Protein 8WXS (pdb70)

Organism: Drosophila melanogaster (NCBI:txid7227)

Secondary structure (DSSP, 8-state):
--SHHHHHHHHHHHHHHT---BHHHHHHHHHHHHSS--TTTTTT-SSHHHHHHT-TTTEEEESSSTT-EEEE----/--HHHHHHHHHHHHHHH-SSPEEHHHHHHHHHHHHSS---TTTTT-SSHHHHHHT-TTTEEEESSSTT-EEEE--

Nearest PDB structures (foldseek):
  8wxs-assembly1_A  TM=1.013E+00  e=3.186E-14  Drosophila melanogaster
  8wxs-assembly1_B  TM=9.847E-01  e=2.674E-11  Drosophila melanogaster
  3s93-assembly1_A  TM=8.851E-01  e=3.209E-05  Homo sapiens
  2lh9-assembly1_A  TM=8.848E-01  e=7.634E-05  Mus musculus
  3rco-assembly1_B  TM=8.813E-01  e=3.095E-04  Homo sapiens

GO terms:
  GO:0043186 P granule (C, IDA)
  GO:0140965 secondary piRNA processing (P, IGI)
  GO:0140965 secondary piRNA processing (P, IMP)
  GO:0141008 transposable element silencing by mRNA destabilization (P, IMP)

Solvent-accessible surface area: 8141 Å² total; per-residue (Å²): 180,22,17,22,58,55,19,11,45,77,13,0,51,49,33,11,78,96,30,182,32,22,0,43,69,0,33,142,38,13,134,100,48,29,49,26,73,2,12,49,84,87,56,70,64,178,43,1,19,36,1,0,107,53,4,96,91,8,2,70,13,87,37,150,34,70,124,2,145,2,75,40,42,94,122,155,78,41,41,82,33,21,0,42,109,0,0,63,37,22,13,92,84,27,146,47,116,8,11,2,39,64,0,34,120,41,3,126,85,34,14,21,27,73,2,22,55,80,97,42,68,63,178,56,10,29,33,0,0,107,50,5,96,92,11,2,68,17,77,39,148,36,109,125,2,100,1,48,40,59,148

Sequence (151 aa):
DGGELSLVKKVVHSLVVSSPLTVEQLMRDYRSAAGCTLPYSKLGFKDAESFLRSIPDTVTVTGHGQMAWITAVATAGGELSLVKKVVHSLVVSSPGKLTVEQLMRDYRSAAGCTLPYSKLGFKDAESFLRSIPDTVTVTGHGQMAWITAVA

InterPro domains:
  IPR002999 Tudor domain [PF00567] (376-487)
  IPR025605 OST-HTH/LOTUS domain [PF12872] (6-74)
  IPR025605 OST-HTH/LOTUS domain [PS51644] (6-79)
  IPR035437 SNase-like, OB-fold superfamily [G3DSA:2.40.50.90] (374-552)
  IPR041966 LOTUS-like domain [G3DSA:3.30.420.610] (5-78)
  IPR050621 Tudor domain-containing [PTHR22948] (105-552)

Foldseek 3Di:
DVCPVVVLLVLLLVQQVPDVDFLQRSQVVSCVPVVDGSVCVVVPHPDSVVVLCVCVCFWDWADDDRRTDIHGDDDD/DDPLVVLLVVLLVQQVPDPDWDFQQRSQVVCCVVVVHGSPCVVVPHPDSVRSLVVCLVFWDWADDDRGTTIHGHD

B-factor: mean 22.97, std 10.31, range [7.49, 71.93]

Structure (mmCIF, N/CA/C/O backbone):
data_8WXS
#
_entry.id   8WXS
#
_cell.length_a   36.645
_cell.length_b   36.645
_cell.length_c   235.485
_cell.angle_alpha   90.000
_cell.angle_beta   90.000
_cell.angle_gamma   90.000
#
_symmetry.space_group_name_H-M   'P 41 21 2'
#
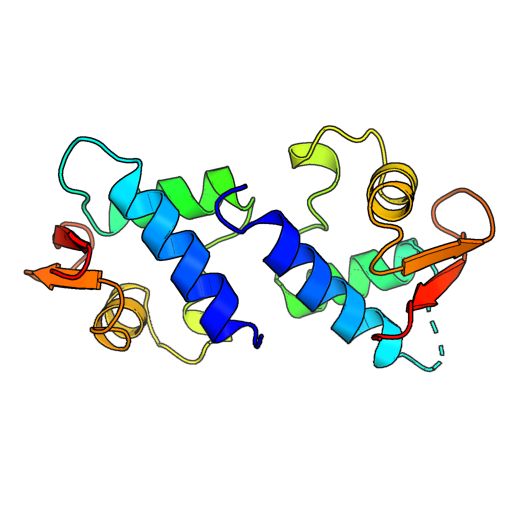loop_
_entity.id
_entity.type
_entity.pdbx_description
1 polymer FI02030p
2 water water
#
loop_
_atom_site.group_PDB
_atom_site.id
_atom_site.type_symbol
_atom_site.label_atom_id
_atom_site.label_alt_id
_atom_site.label_comp_id
_atom_site.label_asym_id
_atom_site.label_entity_id
_atom_site.label_seq_id
_atom_site.pdbx_PDB_ins_code
_atom_site.Cartn_x
_atom_site.Cartn_y
_atom_site.Cartn_z
_atom_site.occupancy
_atom_site.B_iso_or_equiv
_atom_site.auth_seq_id
_atom_site.auth_comp_id
_atom_site.auth_asym_id
_atom_site.auth_atom_id
_atom_site.pdbx_PDB_model_num
ATOM 1 N N . ASP A 1 3 ? -4.23098 -0.35065 -48.53353 1.000 34.45123 3 ASP A N 1
ATOM 2 C CA . ASP A 1 3 ? -4.63812 -0.15707 -49.92567 1.000 51.80007 3 ASP A CA 1
ATOM 3 C C . ASP A 1 3 ? -4.76046 -1.49080 -50.61843 1.000 45.08317 3 ASP A C 1
ATOM 4 O O . ASP A 1 3 ? -5.79466 -1.80834 -51.19011 1.000 40.30000 3 ASP A O 1
ATOM 9 N N . GLY A 1 4 ? -3.68289 -2.26201 -50.56829 1.000 33.18367 4 GLY A N 1
ATOM 10 C CA . GLY A 1 4 ? -3.75677 -3.67472 -50.85784 1.000 33.19806 4 GLY A CA 1
ATOM 11 C C . GLY A 1 4 ? -4.25533 -4.50893 -49.69796 1.000 41.13558 4 GLY A C 1
ATOM 12 O O . GLY A 1 4 ? -4.31050 -5.73785 -49.80889 1.000 26.96603 4 GLY A O 1
ATOM 13 N N . GLY A 1 5 ? -4.61520 -3.87510 -48.57973 1.000 27.01895 5 GLY A N 1
ATOM 14 C CA . GLY A 1 5 ? -4.99757 -4.56199 -47.35987 1.000 21.27893 5 GLY A CA 1
ATOM 15 C C . GLY A 1 5 ? -4.00592 -4.44037 -46.21976 1.000 23.16493 5 GLY A C 1
ATOM 16 O O . GLY A 1 5 ? -4.25736 -5.00731 -45.15104 1.000 18.35550 5 GLY A O 1
ATOM 17 N N . GLU A 1 6 ? -2.88819 -3.72692 -46.40498 1.000 21.97444 6 GLU A N 1
ATOM 18 C CA . GLU A 1 6 ? -1.87099 -3.65159 -45.35688 1.000 17.81489 6 GLU A CA 1
ATOM 19 C C . GLU A 1 6 ? -2.36448 -2.87138 -44.14284 1.000 16.12839 6 GLU A C 1
ATOM 20 O O . GLU A 1 6 ? -2.12173 -3.27356 -42.99987 1.000 17.35083 6 GLU A O 1
ATOM 26 N N . LEU A 1 7 ? -3.04930 -1.74716 -44.36247 1.000 16.19215 7 LEU A N 1
ATOM 27 C CA . LEU A 1 7 ? -3.52238 -0.95351 -43.23023 1.000 19.81096 7 LEU A CA 1
ATOM 28 C C . LEU A 1 7 ? -4.55608 -1.71793 -42.41282 1.000 17.38332 7 LEU A C 1
ATOM 29 O O . LEU A 1 7 ? -4.51794 -1.70388 -41.17705 1.000 21.70635 7 LEU A O 1
ATOM 34 N N . SER A 1 8 ? -5.50266 -2.37979 -43.08934 1.000 19.98933 8 SER A N 1
ATOM 35 C CA . SER A 1 8 ? -6.52002 -3.14976 -42.37951 1.000 19.16220 8 SER A CA 1
ATOM 36 C C . SER A 1 8 ? -5.89459 -4.23788 -41.52361 1.000 17.82003 8 SER A C 1
ATOM 37 O O . SER A 1 8 ? -6.43874 -4.59742 -40.47225 1.000 19.36805 8 SER A O 1
ATOM 40 N N . LEU A 1 9 ? -4.75337 -4.77126 -41.95400 1.000 18.40042 9 LEU A N 1
ATOM 41 C CA . LEU A 1 9 ? -4.08109 -5.79577 -41.16751 1.000 17.68210 9 LEU A CA 1
ATOM 42 C C . LEU A 1 9 ? -3.41183 -5.19452 -39.93690 1.000 17.64482 9 LEU A C 1
ATOM 43 O O . LEU A 1 9 ? -3.42858 -5.79962 -38.85837 1.000 21.74621 9 LEU A O 1
ATOM 48 N N . VAL A 1 10 ? -2.83041 -3.99841 -40.07194 1.000 16.40329 10 VAL A N 1
ATOM 49 C CA . VAL A 1 10 ? -2.26323 -3.31619 -38.91098 1.000 16.29270 10 VAL A CA 1
ATOM 50 C C . VAL A 1 10 ? -3.36059 -2.94254 -37.92215 1.000 14.20271 10 VAL A C 1
ATOM 51 O O . VAL A 1 10 ? -3.18327 -3.06107 -36.70285 1.000 16.03682 10 VAL A O 1
ATOM 55 N N . LYS A 1 11 ? -4.50698 -2.48257 -38.42956 1.000 16.78187 11 LYS A N 1
ATOM 56 C CA . LYS A 1 11 ? -5.62262 -2.12665 -37.55793 1.000 19.21165 11 LYS A CA 1
ATOM 57 C C . LYS A 1 11 ? -6.07896 -3.32568 -36.74130 1.000 19.68673 11 LYS A C 1
ATOM 58 O O . LYS A 1 11 ? -6.31966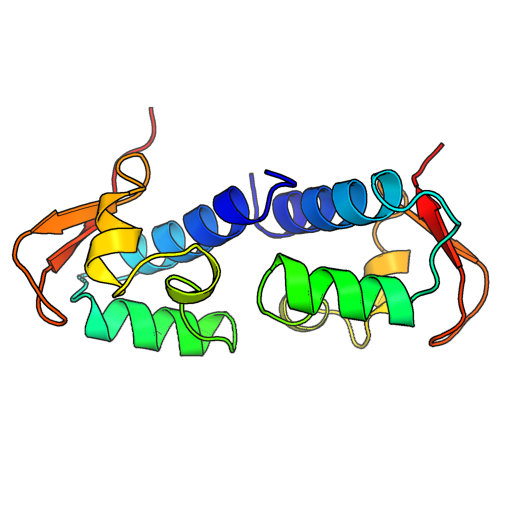 -3.21789 -35.53301 1.000 20.77418 11 LYS A O 1
ATOM 64 N N . LYS A 1 12 ? -6.20997 -4.48280 -37.38954 1.000 19.06209 12 LYS A N 1
ATOM 65 C CA . LYS A 1 12 ? -6.72437 -5.64619 -36.68265 1.000 27.06185 12 LYS A CA 1
ATOM 66 C C . LYS A 1 12 ? -5.75136 -6.08542 -35.59534 1.000 19.01028 12 LYS A C 1
ATOM 67 O O . LYS A 1 12 ? -6.17029 -6.44169 -34.48847 1.000 17.76713 12 LYS A O 1
ATOM 73 N N . VAL A 1 13 ? -4.44735 -6.02672 -35.87538 1.000 15.89220 13 VAL A N 1
ATOM 74 C CA . VAL A 1 13 ? -3.45802 -6.37142 -34.85700 1.000 16.14834 13 VAL A CA 1
ATOM 75 C C . VAL A 1 13 ? -3.52121 -5.37896 -33.70385 1.000 22.50020 13 VAL A C 1
ATOM 76 O O . VAL A 1 13 ? -3.50790 -5.76219 -32.52872 1.000 19.39918 13 VAL A O 1
ATOM 80 N N . VAL A 1 14 ? -3.59459 -4.08587 -34.02709 1.000 17.36649 14 VAL A N 1
ATOM 81 C CA . VAL A 1 14 ? -3.64010 -3.05214 -32.99554 1.000 13.68864 14 VAL A CA 1
ATOM 82 C C . VAL A 1 14 ? -4.89800 -3.19659 -32.15249 1.000 14.65385 14 VAL A C 1
ATOM 83 O O . VAL A 1 14 ? -4.85454 -3.12339 -30.91800 1.000 17.58586 14 VAL A O 1
ATOM 87 N N . HIS A 1 15 ? -6.04211 -3.39665 -32.80492 1.000 17.19297 15 HIS A N 1
ATOM 88 C CA . HIS A 1 15 ? -7.28432 -3.47280 -32.04782 1.000 22.26656 15 HIS A CA 1
ATOM 89 C C . HIS A 1 15 ? -7.28355 -4.68926 -31.13382 1.000 22.90198 15 HIS A C 1
ATOM 90 O O . HIS A 1 15 ? -7.77609 -4.62142 -30.00281 1.000 24.98156 15 HIS A O 1
ATOM 97 N N . SER A 1 16 ? -6.72075 -5.80635 -31.60134 1.000 18.88432 16 SER A N 1
ATOM 98 C CA . SER A 1 16 ? -6.62806 -6.99329 -30.75787 1.000 25.21796 16 SER A CA 1
ATOM 99 C C . SER A 1 16 ? -5.76108 -6.72784 -29.53621 1.000 23.26253 16 SER A C 1
ATOM 100 O O . SER A 1 16 ? -6.07409 -7.18206 -28.42985 1.000 22.45393 16 SER A O 1
ATOM 103 N N . LEU A 1 17 ? -4.67025 -5.98150 -29.71665 1.000 19.52162 17 LEU A N 1
ATOM 104 C CA . LEU A 1 17 ? -3.77336 -5.69174 -28.60567 1.000 11.90936 17 LEU A CA 1
ATOM 105 C C . LEU A 1 17 ? -4.40512 -4.73694 -27.60236 1.000 23.27593 17 LEU A C 1
ATOM 106 O O . LEU A 1 17 ? -4.14595 -4.84713 -26.39912 1.000 22.10376 17 LEU A O 1
ATOM 111 N N . VAL A 1 18 ? -5.22255 -3.79347 -28.07047 1.000 16.92225 18 VAL A N 1
ATOM 112 C CA . VAL A 1 18 ? -5.80880 -2.81478 -27.16060 1.000 18.82103 18 VAL A CA 1
ATOM 113 C C . VAL A 1 18 ? -6.92715 -3.43800 -26.33475 1.000 22.43894 18 VAL A C 1
ATOM 114 O O . VAL A 1 18 ? -7.01269 -3.20970 -25.12204 1.000 23.57552 18 VAL A O 1
ATOM 118 N N . VAL A 1 19 ? -7.79733 -4.23652 -26.96149 1.000 19.34767 19 VAL A N 1
ATOM 119 C CA . VAL A 1 19 ? -8.88002 -4.85552 -26.20051 1.000 21.50957 19 VAL A CA 1
ATOM 120 C C . VAL A 1 19 ? -8.34132 -5.90364 -25.24322 1.000 23.19834 19 VAL A C 1
ATOM 121 O O . VAL A 1 19 ? -8.96423 -6.19076 -24.21610 1.000 35.87253 19 VAL A O 1
ATOM 125 N N . SER A 1 20 ? -7.19172 -6.49724 -25.55539 1.000 25.09792 20 SER A N 1
ATOM 126 C CA . SER A 1 20 ? -6.62946 -7.56601 -24.73381 1.000 23.76430 20 SER A CA 1
ATOM 127 C C . SER A 1 20 ? -5.82239 -7.06857 -23.53842 1.000 51.24401 20 SER A C 1
ATOM 128 O O . SER A 1 20 ? -5.33283 -7.89529 -22.75530 1.000 56.21963 20 SER A O 1
ATOM 131 N N . SER A 1 21 ? -5.65219 -5.76304 -23.38959 1.000 42.43819 21 SER A N 1
ATOM 132 C CA . SER A 1 21 ? -5.05129 -5.19783 -22.19118 1.000 56.63286 21 SER A CA 1
ATOM 133 C C . SER A 1 21 ? -6.13775 -5.12744 -21.12666 1.000 44.47274 21 SER A C 1
ATOM 134 O O . SER A 1 21 ? -7.23868 -5.66209 -21.31284 1.000 61.89000 21 SER A O 1
ATOM 137 N N . PRO A 1 22 ? -5.85476 -4.50337 -19.97646 1.000 47.61859 22 PRO A N 1
ATOM 138 C CA . PRO A 1 22 ? -6.94881 -4.05432 -19.11508 1.000 42.32655 22 PRO A CA 1
ATOM 139 C C . PRO A 1 22 ? -7.97379 -3.25358 -19.89302 1.000 47.37880 22 PRO A C 1
ATOM 140 O O . PRO A 1 22 ? -8.71603 -2.47444 -19.30416 1.000 46.92904 22 PRO A O 1
ATOM 144 N N . LEU A 1 25 ? -3.83315 1.03821 -22.39217 1.000 35.36747 25 LEU A N 1
ATOM 145 C CA . LEU A 1 25 ? -2.47797 1.06213 -22.93375 1.000 23.52233 25 LEU A CA 1
ATOM 146 C C . LEU A 1 25 ? -1.95578 2.47748 -23.13420 1.000 27.24248 25 LEU A C 1
ATOM 147 O O . LEU A 1 25 ? -2.67986 3.34831 -23.61743 1.000 26.45809 25 LEU A O 1
ATOM 152 N N . THR A 1 26 ? -0.69972 2.71098 -22.76493 1.000 15.81601 26 THR A N 1
ATOM 153 C CA . THR A 1 26 ? -0.01446 3.87802 -23.29248 1.000 16.77502 26 THR A CA 1
ATOM 154 C C . THR A 1 26 ? 0.43507 3.58031 -24.71872 1.000 12.40925 26 THR A C 1
ATOM 155 O O . THR A 1 26 ? 0.47720 2.42375 -25.14891 1.000 10.50976 26 THR A O 1
ATOM 159 N N . VAL A 1 27 ? 0.76702 4.64329 -25.45788 1.000 16.42733 27 VAL A N 1
ATOM 160 C CA . VAL A 1 27 ? 1.35186 4.46778 -26.78600 1.000 12.18618 27 VAL A CA 1
ATOM 161 C C . VAL A 1 27 ? 2.61918 3.62950 -26.69524 1.000 15.51483 27 VAL A C 1
ATOM 162 O O . VAL A 1 27 ? 2.85522 2.73507 -27.51835 1.000 11.70198 27 VAL A O 1
ATOM 166 N N . GLU A 1 28 ? 3.44885 3.90425 -25.68622 1.000 11.54105 28 GLU A N 1
ATOM 167 C CA . GLU A 1 28 ? 4.67173 3.13573 -25.47905 1.000 17.83691 28 GLU A CA 1
ATOM 168 C C . GLU A 1 28 ? 4.37469 1.65579 -25.28004 1.000 15.18242 28 GLU A C 1
ATOM 169 O O . GLU A 1 28 ? 4.99692 0.79531 -25.91432 1.000 18.64344 28 GLU A O 1
ATOM 175 N N . GLN A 1 29 ? 3.42752 1.33678 -24.39671 1.000 13.40425 29 GLN A N 1
ATOM 176 C CA . GLN A 1 29 ? 3.12955 -0.06636 -24.12960 1.000 14.52525 29 GLN A CA 1
ATOM 177 C C . GLN A 1 29 ? 2.53052 -0.74833 -25.35503 1.000 18.41310 29 GLN A C 1
ATOM 178 O O . GLN A 1 29 ? 2.86430 -1.90198 -25.65108 1.000 15.54284 29 GLN A O 1
ATOM 184 N N . LEU A 1 30 ? 1.65067 -0.05079 -26.08357 1.000 14.96036 30 LEU A N 1
ATOM 185 C CA . LEU A 1 30 ? 1.11584 -0.60208 -27.32774 1.000 16.08893 30 LEU A CA 1
ATOM 186 C C . LEU A 1 30 ? 2.23111 -0.93378 -28.30967 1.000 9.45597 30 LEU A C 1
ATOM 187 O O . LEU A 1 30 ? 2.18942 -1.97179 -28.98099 1.000 13.48299 30 LEU A O 1
ATOM 192 N N . MET A 1 31 ? 3.23956 -0.06359 -28.40768 1.000 15.94471 31 MET A N 1
ATOM 193 C CA . MET A 1 31 ? 4.33390 -0.31324 -29.33928 1.000 14.70848 31 MET A CA 1
ATOM 194 C C . MET A 1 31 ? 5.14986 -1.53313 -28.92366 1.000 13.43782 31 MET A C 1
ATOM 195 O O . MET A 1 31 ? 5.56422 -2.32737 -29.77574 1.000 17.89705 31 MET A O 1
ATOM 200 N N . ARG A 1 32 ? 5.38116 -1.70983 -27.62003 1.000 18.07396 32 ARG A N 1
ATOM 201 C CA . ARG A 1 32 ? 6.08822 -2.90399 -27.16464 1.000 19.09264 32 ARG A CA 1
ATOM 202 C C . ARG A 1 32 ? 5.24741 -4.16423 -27.34399 1.000 16.28561 32 ARG A C 1
ATOM 203 O O . ARG A 1 32 ? 5.77670 -5.21243 -27.73100 1.000 20.28427 32 ARG A O 1
ATOM 211 N N . ASP A 1 33 ? 3.93840 -4.08840 -27.08549 1.000 17.29099 33 ASP A N 1
ATOM 212 C CA . ASP A 1 33 ? 3.08950 -5.25514 -27.31722 1.000 16.16773 33 ASP A CA 1
ATOM 213 C C . ASP A 1 33 ? 3.00709 -5.59077 -28.80275 1.000 22.91960 33 ASP A C 1
ATOM 214 O O . ASP A 1 33 ? 2.95891 -6.76884 -29.17542 1.000 18.07005 33 ASP A O 1
ATOM 219 N N . TYR A 1 34 ? 2.99007 -4.56959 -29.66500 1.000 15.16986 34 TYR A N 1
ATOM 220 C CA . TYR A 1 34 ? 2.983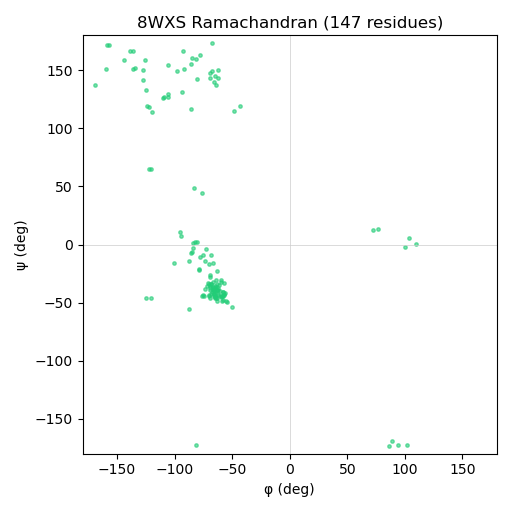47 -4.80815 -31.10741 1.000 17.79640 34 TYR A CA 1
ATOM 221 C C . TYR A 1 34 ? 4.28243 -5.47059 -31.55165 1.000 16.13903 34 TYR A C 1
ATOM 222 O O . TYR A 1 34 ? 4.26878 -6.43801 -32.32222 1.000 18.39058 34 TYR A O 1
ATOM 231 N N . ARG A 1 35 ? 5.41581 -4.94557 -31.07632 1.000 17.61591 35 ARG A N 1
ATOM 232 C CA . ARG A 1 35 ? 6.71996 -5.55160 -31.33384 1.000 19.47845 35 ARG A CA 1
ATOM 233 C C . ARG A 1 35 ? 6.76781 -6.99490 -30.84314 1.000 29.65384 35 ARG A C 1
ATOM 234 O O . ARG A 1 35 ? 7.28394 -7.88076 -31.53575 1.000 26.81380 35 ARG A O 1
ATOM 242 N N . SER A 1 36 ? 6.22698 -7.24853 -29.64878 1.000 25.36946 36 SER A N 1
ATOM 243 C CA . SER A 1 36 ? 6.24702 -8.59152 -29.08045 1.000 27.54032 36 SER A CA 1
ATOM 244 C C . SER A 1 36 ? 5.33392 -9.54259 -29.84139 1.000 28.57299 36 SER A C 1
ATOM 245 O O . SER A 1 36 ? 5.58529 -10.75237 -29.86774 1.000 31.62733 36 SER A O 1
ATOM 248 N N . ALA A 1 37 ? 4.27832 -9.02246 -30.46426 1.000 26.41846 37 ALA A N 1
ATOM 249 C CA . ALA A 1 37 ? 3.33129 -9.85711 -31.19612 1.000 25.18123 37 ALA A CA 1
ATOM 250 C C . ALA A 1 37 ? 3.76922 -10.07325 -32.64258 1.000 34.65257 37 ALA A C 1
ATOM 251 O O . ALA A 1 37 ? 3.90565 -11.21455 -33.09258 1.000 31.47085 37 ALA A O 1
ATOM 253 N N . ALA A 1 38 ? 3.99849 -8.98586 -33.37695 1.000 27.23467 38 ALA A N 1
ATOM 254 C CA . ALA A 1 38 ? 4.29073 -9.05844 -34.80213 1.000 26.94903 38 ALA A CA 1
ATOM 255 C C . ALA A 1 38 ? 5.77060 -9.24563 -35.11635 1.000 25.68837 38 ALA A C 1
ATOM 256 O O . ALA A 1 38 ? 6.10572 -9.57731 -36.25815 1.000 29.33747 38 ALA A O 1
ATOM 258 N N . GLY A 1 39 ? 6.66032 -9.04698 -34.14817 1.000 24.89168 39 GLY A N 1
ATOM 259 C CA . GLY A 1 39 ? 8.07731 -9.10738 -34.44071 1.000 24.38637 39 GLY A CA 1
ATOM 260 C C . GLY A 1 39 ? 8.61396 -7.93379 -35.22743 1.000 31.04864 39 GLY A C 1
ATOM 261 O O . GLY A 1 39 ? 9.74325 -8.00506 -35.72244 1.000 24.74352 39 GLY A O 1
ATOM 262 N N . CYS A 1 40 ? 7.83696 -6.85736 -35.35782 1.000 21.20736 40 CYS A N 1
ATOM 263 C CA . CYS A 1 40 ? 8.23088 -5.66934 -36.10258 1.000 19.83544 40 CYS A CA 1
ATOM 264 C C . CYS A 1 40 ? 7.69166 -4.43069 -35.39825 1.000 21.48282 40 CYS A C 1
ATOM 265 O O . CYS A 1 40 ? 6.74155 -4.49948 -34.61393 1.000 17.96399 40 CYS A O 1
ATOM 268 N N . THR A 1 41 ? 8.31870 -3.29275 -35.69012 1.000 17.67974 41 THR A N 1
ATOM 269 C CA . THR A 1 41 ? 7.89552 -2.01878 -35.12301 1.000 17.87885 41 THR A CA 1
ATOM 270 C C . THR A 1 41 ? 6.54576 -1.60578 -35.69778 1.000 12.72428 41 THR A C 1
ATOM 271 O O . THR A 1 41 ? 6.25612 -1.85115 -36.87175 1.000 13.03406 41 THR A O 1
ATOM 275 N N . LEU A 1 42 ? 5.71112 -0.99327 -34.85929 1.000 17.42787 42 LEU A N 1
ATOM 276 C CA . LEU A 1 42 ? 4.49741 -0.35273 -35.34091 1.000 13.79266 42 LEU A CA 1
ATOM 277 C C . LEU A 1 42 ? 4.84455 0.53856 -36.53250 1.000 13.46024 42 LEU A C 1
ATOM 278 O O . LEU A 1 42 ? 5.59641 1.51283 -36.37135 1.000 16.96165 42 LEU A O 1
ATOM 283 N N . PRO A 1 43 ? 4.34354 0.22843 -37.74309 1.000 14.28554 43 PRO A N 1
ATOM 284 C CA . PRO A 1 43 ? 4.81988 0.85623 -38.98334 1.000 12.40461 43 PRO A CA 1
ATOM 285 C C . PRO A 1 43 ? 4.32602 2.28138 -39.23890 1.000 17.15070 43 PRO A C 1
ATOM 286 O O . PRO A 1 43 ? 3.95475 2.63693 -40.35781 1.000 15.37542 43 PRO A O 1
ATOM 290 N N . TYR A 1 44 ? 4.34967 3.11668 -38.19539 1.000 12.21804 44 TYR A N 1
ATOM 291 C CA . TYR A 1 44 ? 3.91450 4.50051 -38.36345 1.000 12.81277 44 TYR A CA 1
ATOM 292 C C . TYR A 1 44 ? 4.83727 5.25702 -39.31070 1.000 20.90142 44 TYR A C 1
ATOM 293 O O . TYR A 1 44 ? 4.38007 6.09861 -40.09320 1.000 12.22695 44 TYR A O 1
ATOM 302 N N . SER A 1 45 ? 6.13758 4.95285 -39.27110 1.000 17.08458 45 SER A N 1
ATOM 303 C CA . SER A 1 45 ? 7.09224 5.66398 -40.11400 1.000 17.48235 45 SER A CA 1
ATOM 304 C C . SER A 1 45 ? 6.91507 5.29723 -41.58351 1.000 20.02026 45 SER A C 1
ATOM 305 O O . SER A 1 45 ? 6.93270 6.17473 -42.45389 1.000 19.45097 45 SER A O 1
ATOM 308 N N . LYS A 1 46 ? 6.73603 4.00721 -41.87940 1.000 18.99595 46 LYS A N 1
ATOM 309 C CA . LYS A 1 46 ? 6.52522 3.58992 -43.26180 1.000 22.74010 46 LYS A CA 1
ATOM 310 C C . LYS A 1 46 ? 5.23167 4.16647 -43.82707 1.000 25.78875 46 LYS A C 1
ATOM 311 O O . LYS A 1 46 ? 5.15040 4.45357 -45.02750 1.000 19.55624 46 LYS A O 1
ATOM 317 N N . LEU A 1 47 ? 4.23128 4.38549 -42.97740 1.000 17.79637 47 LEU A N 1
ATOM 318 C CA . LEU A 1 47 ? 2.96879 4.96940 -43.40860 1.000 18.38829 47 LEU A CA 1
ATOM 319 C C . LEU A 1 47 ? 3.01666 6.49106 -43.50839 1.000 17.64139 47 LEU A C 1
ATOM 320 O O . LEU A 1 47 ? 1.99062 7.10618 -43.82136 1.000 19.13313 47 LEU A O 1
ATOM 325 N N . GLY A 1 48 ? 4.17136 7.11178 -43.25338 1.000 14.88488 48 GLY A N 1
ATOM 326 C CA . GLY A 1 48 ? 4.35867 8.53072 -43.47993 1.000 13.75827 48 GLY A CA 1
ATOM 327 C C . GLY A 1 48 ? 4.26442 9.42857 -42.26072 1.000 22.39990 48 GLY A C 1
ATOM 328 O O . GLY A 1 48 ? 4.47566 10.63943 -42.39509 1.000 16.96750 48 GLY A O 1
ATOM 329 N N . PHE A 1 49 ? 3.97098 8.88666 -41.08167 1.000 16.48302 49 PHE A N 1
ATOM 330 C CA . PHE A 1 49 ? 3.74736 9.70420 -39.89551 1.000 13.14955 49 PHE A CA 1
ATOM 331 C C . PHE A 1 49 ? 5.03035 9.90049 -39.09845 1.000 13.78199 49 PHE A C 1
ATOM 332 O O . PHE A 1 49 ? 5.92111 9.04743 -39.09640 1.000 12.62867 49 PHE A O 1
ATOM 340 N N . LYS A 1 50 ? 5.10292 11.03769 -38.39741 1.000 12.97251 50 LYS A N 1
ATOM 341 C CA . LYS A 1 50 ? 6.30903 11.41072 -37.66597 1.000 9.42806 50 LYS A CA 1
ATOM 342 C C . LYS A 1 50 ? 6.45346 10.68434 -36.33435 1.000 14.29117 50 LYS A C 1
ATOM 343 O O . LYS A 1 50 ? 7.56906 10.61496 -35.80693 1.000 13.28786 50 LYS A O 1
ATOM 349 N N . ASP A 1 51 ? 5.36536 10.15503 -35.77575 1.000 11.85268 51 ASP A N 1
ATOM 350 C CA . ASP A 1 51 ? 5.43129 9.41895 -34.51862 1.000 11.25039 51 ASP A CA 1
ATOM 351 C C . ASP A 1 51 ? 4.22649 8.49129 -34.43242 1.000 15.37803 51 ASP A C 1
ATOM 352 O O . ASP A 1 51 ? 3.31553 8.54521 -35.26117 1.000 11.82973 51 ASP A O 1
ATOM 357 N N . ALA A 1 52 ? 4.23774 7.62644 -33.41543 1.000 14.18295 52 ALA A N 1
ATOM 358 C CA . ALA A 1 52 ? 3.15021 6.66500 -33.26407 1.000 9.20280 52 ALA A CA 1
ATOM 359 C C . ALA A 1 52 ? 1.82036 7.36411 -33.00802 1.000 11.28390 52 ALA A C 1
ATOM 360 O O . ALA A 1 52 ? 0.78177 6.94310 -33.53356 1.000 10.74714 52 ALA A O 1
ATOM 362 N N . GLU A 1 53 ? 1.83159 8.43598 -32.20656 1.000 13.99512 53 GLU A N 1
ATOM 363 C CA . GLU A 1 53 ? 0.58699 9.13030 -31.88299 1.000 13.98389 53 GLU A CA 1
ATOM 364 C C . GLU A 1 53 ? -0.11628 9.62011 -33.14147 1.000 13.05951 53 GLU A C 1
ATOM 365 O O . GLU A 1 53 ? -1.33694 9.47375 -33.27514 1.000 10.61693 53 GLU A O 1
ATOM 371 N N . SER A 1 54 ? 0.63943 10.20202 -34.07677 1.000 11.37000 54 SER A N 1
ATOM 372 C CA . SER A 1 54 ? 0.03308 10.74010 -35.29066 1.000 11.02310 54 SER A CA 1
ATOM 373 C C . SER A 1 54 ? -0.56926 9.63353 -36.14467 1.000 13.35661 54 SER A C 1
ATOM 374 O O . SER A 1 54 ? -1.64122 9.80922 -36.73440 1.000 14.22037 54 SER A O 1
ATOM 377 N N . PHE A 1 55 ? 0.10072 8.48420 -36.22693 1.000 7.75978 55 PHE A N 1
ATOM 378 C CA . PHE A 1 55 ? -0.50750 7.35024 -36.91173 1.000 9.15811 55 PHE A CA 1
ATOM 379 C C . PHE A 1 55 ? -1.78087 6.89960 -36.20377 1.000 10.48484 55 PHE A C 1
ATOM 380 O O . PHE A 1 55 ? -2.82390 6.71345 -36.84040 1.000 11.21614 55 PHE A O 1
ATOM 388 N N . LEU A 1 56 ? -1.71496 6.71756 -34.88069 1.000 8.41154 56 LEU A N 1
ATOM 389 C CA . LEU A 1 56 ? -2.87579 6.21479 -34.14934 1.000 12.69495 56 LEU A CA 1
ATOM 390 C C . LEU A 1 56 ? -4.04851 7.18343 -34.22264 1.000 13.83118 56 LEU A C 1
ATOM 391 O O . LEU A 1 56 ? -5.20834 6.75436 -34.26082 1.000 14.29644 56 LEU A O 1
ATOM 396 N N . ARG A 1 57 ? -3.77169 8.48833 -34.25472 1.000 10.64958 57 ARG A N 1
ATOM 397 C CA . ARG A 1 57 ? -4.83920 9.46223 -34.43592 1.000 13.11897 57 ARG A CA 1
ATOM 398 C C . ARG A 1 57 ? -5.42188 9.41985 -35.84394 1.000 18.62375 57 ARG A C 1
ATOM 399 O O . ARG A 1 57 ? -6.51863 9.94610 -36.06109 1.000 13.16746 57 ARG A O 1
ATOM 407 N N . SER A 1 58 ? -4.71977 8.80232 -36.79963 1.000 11.94505 58 SER A N 1
ATOM 408 C CA . SER A 1 58 ? -5.20461 8.68469 -38.16909 1.000 15.18438 58 SER A CA 1
ATOM 409 C C . SER A 1 58 ? -6.12891 7.49212 -38.38294 1.000 13.46773 58 SER A C 1
ATOM 410 O O . SER A 1 58 ? -6.70880 7.36632 -39.46600 1.000 13.58583 58 SER A O 1
ATOM 413 N N . ILE A 1 59 ? -6.29827 6.62343 -37.39199 1.000 9.43458 59 ILE A N 1
ATOM 414 C CA . ILE A 1 59 ? -7.21206 5.49266 -37.54846 1.000 10.14328 59 ILE A CA 1
ATOM 415 C C . ILE A 1 59 ? -8.30612 5.54119 -36.48188 1.000 17.10421 59 ILE A C 1
ATOM 416 O O . ILE A 1 59 ? -8.39779 4.63653 -35.63713 1.000 10.83117 59 ILE A O 1
ATOM 421 N N . PRO A 1 60 ? -9.18002 6.55753 -36.49906 1.000 12.35887 60 PRO A N 1
ATOM 422 C CA . PRO A 1 60 ? -10.21984 6.65631 -35.45999 1.000 8.99693 60 PRO A CA 1
ATOM 423 C C . PRO A 1 60 ? -11.28864 5.57736 -35.54278 1.000 15.42007 60 PRO A C 1
ATOM 424 O O . PRO A 1 60 ? -12.10705 5.47621 -34.61958 1.000 15.80179 60 PRO A O 1
ATOM 428 N N . ASP A 1 61 ? -11.31650 4.76831 -36.60235 1.000 14.21109 61 ASP A N 1
ATOM 429 C CA . ASP A 1 61 ? -12.23451 3.63828 -36.61373 1.000 12.76619 61 ASP A CA 1
ATOM 430 C C . ASP A 1 61 ? -11.76377 2.50403 -35.71787 1.000 15.44977 61 ASP A C 1
ATOM 431 O O . ASP A 1 61 ? -12.52733 1.56269 -35.48683 1.000 18.65130 61 ASP A O 1
ATOM 436 N N . THR A 1 62 ? -10.54350 2.58379 -35.19334 1.000 12.57691 62 THR A N 1
ATOM 437 C CA . THR A 1 62 ? -9.92930 1.48843 -34.45484 1.000 12.68984 62 THR A CA 1
ATOM 438 C C . THR A 1 62 ? -9.56781 1.86032 -33.02568 1.000 17.28103 62 THR A C 1
ATOM 439 O O . THR A 1 62 ? -9.84903 1.08679 -32.10168 1.000 15.27830 62 THR A O 1
ATOM 443 N N . VAL A 1 63 ? -8.93846 3.01782 -32.81103 1.000 13.03555 63 VAL A N 1
ATOM 444 C CA . VAL A 1 63 ? -8.51450 3.44722 -31.48349 1.000 14.40950 63 VAL A CA 1
ATOM 445 C C . VAL A 1 63 ? -8.84941 4.92124 -31.28931 1.000 12.94625 63 VAL A C 1
ATOM 446 O O . VAL A 1 63 ? -9.17188 5.64684 -32.23280 1.000 12.85322 63 VAL A O 1
ATOM 450 N N . THR A 1 64 ? -8.76152 5.35185 -30.03239 1.000 13.98151 64 THR A N 1
ATOM 451 C CA . THR A 1 64 ? -8.86570 6.74868 -29.63809 1.000 11.95020 64 THR A CA 1
ATOM 452 C C . THR A 1 64 ? -7.65040 7.09475 -28.78914 1.000 13.44881 64 THR A C 1
ATOM 453 O O . THR A 1 64 ? -7.19019 6.27349 -27.99127 1.000 12.64709 64 THR A O 1
ATOM 457 N N . VAL A 1 65 ? -7.12311 8.30188 -28.96990 1.000 12.97849 65 VAL A N 1
ATOM 458 C CA . VAL A 1 65 ? -5.92912 8.75979 -28.26794 1.000 10.29279 65 VAL A CA 1
ATOM 459 C C . VAL A 1 65 ? -6.33173 9.83970 -27.27122 1.000 13.04471 65 VAL A C 1
ATOM 460 O O . VAL A 1 65 ? -6.97554 10.82793 -27.64322 1.000 12.43620 65 VAL A O 1
ATOM 464 N N . THR A 1 66 ? -5.95397 9.65245 -26.00717 1.000 13.73358 66 THR A N 1
ATOM 465 C CA . THR A 1 66 ? -6.19257 10.63538 -24.95192 1.000 13.15669 66 THR A CA 1
ATOM 466 C C . THR A 1 66 ? -4.84382 11.06406 -24.38383 1.000 13.52223 66 THR A C 1
ATOM 467 O O . THR A 1 66 ? -4.13976 10.26062 -23.76118 1.000 13.49176 66 THR A O 1
ATOM 471 N N . GLY A 1 67 ? -4.49226 12.32598 -24.58998 1.000 12.34001 67 GLY A N 1
ATOM 472 C CA . GLY A 1 67 ? -3.17938 12.82505 -24.23457 1.000 17.16254 67 GLY A CA 1
ATOM 473 C C . GLY A 1 67 ? -2.28600 12.93568 -25.45256 1.000 14.19418 67 GLY A C 1
ATOM 474 O O . GLY A 1 67 ? -2.70757 12.74897 -26.59781 1.000 15.39768 67 GLY A O 1
ATOM 475 N N . HIS A 1 68 ? -1.01525 13.23656 -25.18886 1.000 11.77904 68 HIS A N 1
ATOM 476 C CA . HIS A 1 68 ? -0.02796 13.40355 -26.24699 1.000 18.32010 68 HIS A CA 1
ATOM 477 C C . HIS A 1 68 ? 1.26169 12.69267 -25.86628 1.000 17.22484 68 HIS A C 1
ATOM 478 O O . HIS A 1 68 ? 1.58626 12.55515 -24.68409 1.000 12.82569 68 HIS A O 1
ATOM 485 N N . GLY A 1 69 ? 1.99468 12.24408 -26.88256 1.000 16.84674 69 GLY A N 1
ATOM 486 C CA . GLY A 1 69 ? 3.27984 11.60984 -26.66425 1.000 15.69670 69 GLY A CA 1
ATOM 487 C C . GLY A 1 69 ? 3.17454 10.12407 -26.39064 1.000 17.81606 69 GLY A C 1
ATOM 488 O O . GLY A 1 69 ? 2.10844 9.50512 -26.46472 1.000 11.80397 69 GLY A O 1
ATOM 489 N N . GLN A 1 70 ? 4.32864 9.54233 -26.05313 1.000 15.71241 70 GLN A N 1
ATOM 490 C CA . GLN A 1 70 ? 4.39651 8.10669 -25.80389 1.000 13.81719 70 GLN A CA 1
ATOM 491 C C . GLN A 1 70 ? 3.55612 7.67905 -24.60492 1.000 16.79305 70 GLN A C 1
ATOM 492 O O . GLN A 1 70 ? 3.17587 6.50663 -24.51870 1.000 14.07265 70 GLN A O 1
ATOM 498 N N . MET A 1 71 ? 3.25520 8.58898 -23.67956 1.000 12.59683 71 MET A N 1
ATOM 499 C CA . MET A 1 71 ? 2.43325 8.25132 -22.52337 1.000 15.95493 71 MET A CA 1
ATOM 500 C C . MET A 1 71 ? 0.95771 8.56023 -22.72422 1.000 15.43832 71 MET A C 1
ATOM 501 O O . MET A 1 71 ? 0.18344 8.44809 -21.76800 1.000 14.41836 71 MET A O 1
ATOM 506 N N . ALA A 1 72 ? 0.55269 8.94939 -23.93122 1.000 12.71268 72 ALA A N 1
ATOM 507 C CA . ALA A 1 72 ? -0.86693 9.09145 -24.21937 1.000 15.54729 72 ALA A CA 1
ATOM 508 C C . ALA A 1 72 ? -1.56330 7.74143 -24.08542 1.000 13.69528 72 ALA A C 1
ATOM 509 O O . ALA A 1 72 ? -0.97272 6.68618 -24.32425 1.000 11.55826 72 ALA A O 1
ATOM 511 N N . TRP A 1 73 ? -2.83645 7.78522 -23.70358 1.000 14.01012 73 TRP A N 1
ATOM 512 C CA . TRP A 1 73 ? -3.61342 6.58825 -23.41627 1.000 10.43386 73 TRP A CA 1
ATOM 513 C C . TRP A 1 73 ? -4.36469 6.16544 -24.67581 1.000 14.12803 73 TRP A C 1
ATOM 514 O O . TRP A 1 73 ? -5.00958 6.99496 -25.32740 1.000 14.33305 73 TRP A O 1
ATOM 525 N N . ILE A 1 74 ? -4.27000 4.88369 -25.02386 1.000 9.51305 74 ILE A N 1
ATOM 526 C CA . ILE A 1 74 ? -4.92867 4.32575 -26.20121 1.000 12.20706 74 ILE A CA 1
ATOM 527 C C . ILE A 1 74 ? -6.06789 3.42805 -25.73901 1.000 18.66642 74 ILE A C 1
ATOM 528 O O . ILE A 1 74 ? -5.85996 2.52279 -24.92279 1.000 12.63574 74 ILE A O 1
ATOM 533 N N . THR A 1 75 ? -7.26702 3.67355 -26.26441 1.000 12.47591 75 THR A N 1
ATOM 534 C CA . THR A 1 75 ? -8.43311 2.85060 -25.97982 1.000 14.52095 75 THR A CA 1
ATOM 535 C C . THR A 1 75 ? -9.04421 2.37965 -27.29357 1.000 16.54072 75 THR A C 1
ATOM 536 O O . THR A 1 75 ? -8.83054 2.98012 -28.34751 1.000 14.47092 75 THR A O 1
ATOM 540 N N . ALA A 1 76 ? -9.81639 1.29757 -27.22080 1.000 14.07794 76 ALA A N 1
ATOM 541 C CA . ALA A 1 76 ? -10.38706 0.67500 -28.40704 1.000 13.49000 76 ALA A CA 1
ATOM 542 C C . ALA A 1 76 ? -11.70872 1.32690 -28.79760 1.000 16.17733 76 ALA A C 1
ATOM 543 O O . ALA A 1 76 ? -12.41238 1.90395 -27.96479 1.000 17.76726 76 ALA A O 1
ATOM 545 N N . VAL A 1 77 ? -12.04174 1.21430 -30.08270 1.000 15.11290 77 VAL A N 1
ATOM 546 C CA . VAL A 1 77 ? -13.29324 1.72266 -30.63618 1.000 19.88299 77 VAL A CA 1
ATOM 547 C C . VAL A 1 77 ? -14.21444 0.53862 -30.89973 1.000 27.41064 77 VAL A C 1
ATOM 548 O O . VAL A 1 77 ? -13.81086 -0.44253 -31.53751 1.000 22.31634 77 VAL A O 1
ATOM 552 N N . ALA A 1 78 ? -15.44715 0.62430 -30.40646 1.000 20.69018 78 ALA A N 1
ATOM 553 C CA . ALA A 1 78 ? -16.38432 -0.48160 -30.53697 1.000 23.47813 78 ALA A CA 1
ATOM 554 C C . ALA A 1 78 ? -16.77636 -0.70046 -31.99417 1.000 24.84330 78 ALA A C 1
ATOM 555 O O . ALA A 1 78 ? -16.80199 0.22941 -32.80541 1.000 22.64513 78 ALA A O 1
ATOM 557 N N . THR A 1 79 ? -17.06945 -1.95413 -32.32423 1.000 39.55636 79 THR A N 1
ATOM 558 C CA . THR A 1 79 ? -17.61593 -2.27765 -33.63055 1.000 41.26460 79 THR A CA 1
ATOM 559 C C . THR A 1 79 ? -19.12172 -2.02276 -33.64581 1.000 47.08835 79 THR A C 1
ATOM 560 O O . THR A 1 79 ? -19.77676 -1.96206 -32.60072 1.000 51.30460 79 THR A O 1
ATOM 564 N N . ALA A 1 80 ? -19.66053 -1.87053 -34.85504 1.000 55.18273 80 ALA A N 1
ATOM 565 C CA . ALA A 1 80 ? -21.05418 -1.47108 -35.08470 1.000 56.18718 80 ALA A CA 1
ATOM 566 C C . ALA A 1 80 ? -22.06690 -2.15859 -34.16739 1.000 61.70053 80 ALA A C 1
ATOM 567 O O . ALA A 1 80 ? -22.16644 -3.38422 -34.13753 1.000 59.76737 80 ALA A O 1
ATOM 569 N N . GLY B 1 4 ? -12.42254 -11.68201 -41.68917 1.000 45.33728 4 GLY B N 1
ATOM 570 C CA . GLY B 1 4 ? -12.05923 -10.69479 -40.69011 1.000 32.14141 4 GLY B CA 1
ATOM 571 C C . GLY B 1 4 ? -10.79308 -11.02128 -39.92053 1.000 43.93639 4 GLY B C 1
ATOM 572 O O . GLY B 1 4 ? -10.08591 -10.11788 -39.47695 1.000 38.55810 4 GLY B O 1
ATOM 573 N N . GLY B 1 5 ? -10.50535 -12.31120 -39.75915 1.000 37.50918 5 GLY B N 1
ATOM 574 C CA . GLY B 1 5 ? -9.33547 -12.72863 -39.01408 1.000 32.00646 5 GLY B CA 1
ATOM 575 C C . GLY B 1 5 ? -8.04009 -12.35878 -39.71138 1.000 33.13889 5 GLY B C 1
ATOM 576 O O . GLY B 1 5 ? -8.00986 -11.88043 -40.84676 1.000 28.50093 5 GLY B O 1
ATOM 577 N N . GLU B 1 6 ? -6.93535 -12.60192 -39.00474 1.000 27.36697 6 GLU B N 1
ATOM 578 C CA . GLU B 1 6 ? -5.63278 -12.20378 -39.52599 1.000 31.10704 6 GLU B CA 1
ATOM 579 C C . GLU B 1 6 ? -5.24836 -13.02578 -40.75419 1.000 24.47314 6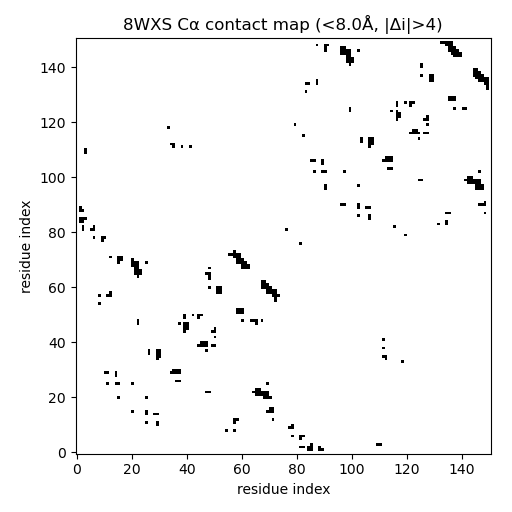 GLU B C 1
ATOM 580 O O . GLU B 1 6 ? -4.71316 -12.47833 -41.72529 1.000 26.65450 6 GLU B O 1
ATOM 586 N N . LEU B 1 7 ? -5.52047 -14.33527 -40.73751 1.000 20.19224 7 LEU B N 1
ATOM 587 C CA . LEU B 1 7 ? -5.25746 -15.16681 -41.91178 1.000 24.57162 7 LEU B CA 1
ATOM 588 C C . LEU B 1 7 ? -5.94595 -14.60874 -43.14848 1.000 24.35770 7 LEU B C 1
ATOM 589 O O . LEU B 1 7 ? -5.32797 -14.45922 -44.20900 1.000 19.55703 7 LEU B O 1
ATOM 594 N N . SER B 1 8 ? -7.23921 -14.30765 -43.02390 1.000 21.21124 8 SER B N 1
ATOM 595 C CA . SER B 1 8 ? -7.99503 -13.71599 -44.12106 1.000 23.12770 8 SER B CA 1
ATOM 596 C C . SER B 1 8 ? -7.35795 -12.42396 -44.61299 1.000 24.52979 8 SER B C 1
ATOM 597 O O . SER B 1 8 ? -7.28708 -12.17644 -45.82227 1.000 22.25309 8 SER B O 1
ATOM 600 N N . LEU B 1 9 ? -6.89261 -11.58368 -43.68925 1.000 16.02087 9 LEU B N 1
ATOM 601 C CA . LEU B 1 9 ? -6.30224 -10.31135 -44.08871 1.000 18.32237 9 LEU B CA 1
ATOM 602 C C . LEU B 1 9 ? -4.93883 -10.51075 -44.74053 1.000 21.33405 9 LEU B C 1
ATOM 603 O O . LEU B 1 9 ? -4.57809 -9.78106 -45.67175 1.000 17.59243 9 LEU B O 1
ATOM 608 N N . VAL B 1 10 ? -4.16302 -11.48521 -44.26097 1.000 15.67787 10 VAL B N 1
ATOM 609 C CA . VAL B 1 10 ? -2.87666 -11.77852 -44.88749 1.000 18.97595 10 VAL B CA 1
ATOM 610 C C . VAL B 1 10 ? -3.08550 -12.30781 -46.30098 1.000 16.28321 10 VAL B C 1
ATOM 611 O O . VAL B 1 10 ? -2.33341 -11.97360 -47.22490 1.000 16.57034 10 VAL B O 1
ATOM 615 N N . LYS B 1 11 ? -4.11911 -13.12998 -46.49280 1.000 17.80210 11 LYS B N 1
ATOM 616 C CA . LYS B 1 11 ? -4.38859 -13.69921 -47.80737 1.000 16.44708 11 LYS B CA 1
ATOM 617 C C . LYS B 1 11 ? -4.75011 -12.61408 -48.81326 1.000 22.23470 11 LYS B C 1
ATOM 618 O O . LYS B 1 11 ? -4.36407 -12.68735 -49.98553 1.000 20.08455 11 LYS B O 1
ATOM 624 N N . LYS B 1 12 ? -5.46977 -11.58450 -48.36892 1.000 18.83239 12 LYS B N 1
ATOM 625 C CA . LYS B 1 12 ? -5.80582 -10.48442 -49.26651 1.000 22.99306 12 LYS B CA 1
ATOM 626 C C . LYS B 1 12 ? -4.58033 -9.65549 -49.63069 1.000 19.74416 12 LYS B C 1
ATOM 627 O O . LYS B 1 12 ? -4.46955 -9.17288 -50.76385 1.000 18.80017 12 LYS B O 1
ATOM 633 N N . VAL B 1 13 ? -3.66170 -9.45498 -48.68608 1.000 17.27033 13 VAL B N 1
ATOM 634 C CA . VAL B 1 13 ? -2.45029 -8.70802 -49.00542 1.000 15.48504 13 VAL B CA 1
ATOM 635 C C . VAL B 1 13 ? -1.60170 -9.47715 -50.00816 1.000 14.77085 13 VAL B C 1
ATOM 636 O O . VAL B 1 13 ? -1.08711 -8.90324 -50.97668 1.000 16.65624 13 VAL B O 1
ATOM 640 N N . VAL B 1 14 ? -1.44333 -10.78581 -49.79375 1.000 16.00375 14 VAL B N 1
ATOM 641 C CA . VAL B 1 14 ? -0.69304 -11.61303 -50.73543 1.000 12.17922 14 VAL B CA 1
ATOM 642 C C . VAL B 1 14 ? -1.32815 -11.54819 -52.11692 1.000 17.89984 14 VAL B C 1
ATOM 643 O O . VAL B 1 14 ? -0.63570 -11.38443 -53.13074 1.000 15.62303 14 VAL B O 1
ATOM 647 N N . HIS B 1 15 ? -2.65854 -11.64760 -52.17579 1.000 14.64196 15 HIS B N 1
ATOM 648 C CA . HIS B 1 15 ? -3.34791 -11.61990 -53.46078 1.000 15.47754 15 HIS B CA 1
ATOM 649 C C . HIS B 1 15 ? -3.13619 -10.29254 -54.17806 1.000 17.31111 15 HIS B C 1
ATOM 650 O O . HIS B 1 15 ? -2.88589 -10.26877 -55.38929 1.000 17.30990 15 HIS B O 1
ATOM 657 N N . SER B 1 16 ? -3.22810 -9.17767 -53.44629 1.000 13.74035 16 SER B N 1
ATOM 658 C CA . SER B 1 16 ? -3.00717 -7.86886 -54.05409 1.000 21.78016 16 SER B CA 1
ATOM 659 C C . SER B 1 16 ? -1.59970 -7.75541 -54.62286 1.000 19.91545 16 SER B C 1
ATOM 660 O O . SER B 1 16 ? -1.40282 -7.19532 -55.70714 1.000 17.92405 16 SER B O 1
ATOM 663 N N . LEU B 1 17 ? -0.60750 -8.28631 -53.90741 1.000 14.39834 17 LEU B N 1
ATOM 664 C CA . LEU B 1 17 ? 0.77214 -8.18111 -54.36983 1.000 21.43284 17 LEU B CA 1
ATOM 665 C C . LEU B 1 17 ? 1.00646 -9.02307 -55.61909 1.000 13.94814 17 LEU B C 1
ATOM 666 O O . LEU B 1 17 ? 1.77718 -8.63016 -56.50295 1.000 16.47695 17 LEU B O 1
ATOM 671 N N . VAL B 1 18 ? 0.35269 -10.18091 -55.71315 1.000 17.66748 18 VAL B N 1
ATOM 672 C CA . VAL B 1 18 ? 0.50544 -11.02374 -56.89601 1.000 20.36898 18 VAL B CA 1
ATOM 673 C C . VAL B 1 18 ? -0.17050 -10.37772 -58.10044 1.000 24.79376 18 VAL B C 1
ATOM 674 O O . VAL B 1 18 ? 0.39006 -10.33509 -59.20245 1.000 17.52201 18 VAL B O 1
ATOM 678 N N . VAL B 1 19 ? -1.38224 -9.85530 -57.90830 1.000 18.22016 19 VAL B N 1
ATOM 679 C CA . VAL B 1 19 ? -2.10460 -9.27009 -59.03215 1.000 23.95556 19 VAL B CA 1
ATOM 680 C C . VAL B 1 19 ? -1.43060 -7.98693 -59.50689 1.000 22.06307 19 VAL B C 1
ATOM 681 O O . VAL B 1 19 ? -1.42605 -7.68854 -60.70817 1.000 23.05846 19 VAL B O 1
ATOM 685 N N . SER B 1 20 ? -0.84416 -7.21326 -58.59238 1.000 16.16744 20 SER B N 1
ATOM 686 C CA . SER B 1 20 ? -0.23891 -5.94522 -58.97546 1.000 17.03490 20 SER B CA 1
ATOM 687 C C . SER B 1 20 ? 1.12661 -6.11006 -59.63104 1.000 25.07587 20 SER B C 1
ATOM 688 O O . SER B 1 20 ? 1.65000 -5.13536 -60.17841 1.000 21.76739 20 SER B O 1
ATOM 691 N N . SER B 1 21 ? 1.71225 -7.30647 -59.59616 1.000 20.32658 21 SER B N 1
ATOM 692 C CA . SER B 1 21 ? 2.95145 -7.56570 -60.31614 1.000 18.35799 21 SER B CA 1
ATOM 693 C C . SER B 1 21 ? 2.62547 -7.95814 -61.74946 1.000 18.20970 21 SER B C 1
ATOM 694 O O . SER B 1 21 ? 1.96374 -8.98410 -61.96112 1.000 21.02795 21 SER B O 1
ATOM 697 N N . PRO B 1 22 ? 3.04173 -7.17725 -62.75054 1.000 13.56836 22 PRO B N 1
ATOM 698 C CA . PRO B 1 22 ? 2.72802 -7.55337 -64.14090 1.000 20.76488 22 PRO B CA 1
ATOM 699 C C . PRO B 1 22 ? 3.26625 -8.92085 -64.51979 1.000 17.54940 22 PRO B C 1
ATOM 700 O O . PRO B 1 22 ? 2.53180 -9.74648 -65.07837 1.000 17.22048 22 PRO B O 1
ATOM 704 N N . GLY B 1 23 ? 4.53443 -9.18719 -64.21939 1.000 22.39272 23 GLY B N 1
ATOM 705 C CA . GLY B 1 23 ? 5.10423 -10.48088 -64.51547 1.000 15.02008 23 GLY B CA 1
ATOM 706 C C . GLY B 1 23 ? 4.82694 -11.49798 -63.42720 1.000 20.32854 23 GLY B C 1
ATOM 707 O O . GLY B 1 23 ? 4.49869 -11.16636 -62.28685 1.000 19.33000 23 GLY B O 1
ATOM 708 N N . LYS B 1 24 ? 4.95826 -12.76574 -63.79834 1.000 19.50910 24 LYS B N 1
ATOM 709 C CA . LYS B 1 24 ? 4.75777 -13.83951 -62.83994 1.000 22.82001 24 LYS B CA 1
ATOM 710 C C . LYS B 1 24 ? 5.84314 -13.78143 -61.76727 1.000 23.06099 24 LYS B C 1
ATOM 711 O O . LYS B 1 24 ? 7.00625 -13.48620 -62.05490 1.000 19.73277 24 LYS B O 1
ATOM 717 N N . LEU B 1 25 ? 5.44843 -14.02594 -60.51827 1.000 22.57698 25 LEU B N 1
ATOM 718 C CA . LEU B 1 25 ? 6.32097 -13.85999 -59.36258 1.000 16.67459 25 LEU B CA 1
ATOM 719 C C . LEU B 1 25 ? 6.94365 -15.17804 -58.92382 1.000 18.14382 25 LEU B C 1
ATOM 720 O O . LEU B 1 25 ? 6.34935 -16.24879 -59.06594 1.000 23.38570 25 LEU B O 1
ATOM 725 N N . THR B 1 26 ? 8.14765 -15.07757 -58.36930 1.000 19.43113 26 THR B N 1
ATOM 726 C CA . THR B 1 26 ? 8.76087 -16.15394 -57.61146 1.000 13.76063 26 THR B CA 1
ATOM 727 C C . THR B 1 26 ? 8.42379 -15.98787 -56.13380 1.000 19.16003 26 THR B C 1
ATOM 728 O O . THR B 1 26 ? 7.95706 -14.93448 -55.69385 1.000 17.38184 26 THR B O 1
ATOM 732 N N . VAL B 1 27 ? 8.67752 -17.04434 -55.35722 1.000 21.40125 27 VAL B N 1
ATOM 733 C CA . VAL B 1 27 ? 8.51446 -16.94073 -53.90958 1.000 18.67922 27 VAL B CA 1
ATOM 734 C C . VAL B 1 27 ? 9.40312 -15.83518 -53.35564 1.000 17.28821 27 VAL B C 1
ATOM 735 O O . VAL B 1 27 ? 8.96439 -15.02055 -52.53463 1.000 16.49420 27 VAL B O 1
ATOM 739 N N . GLU B 1 28 ? 10.65858 -15.77100 -53.81080 1.000 16.65622 28 GLU B N 1
ATOM 740 C CA . GLU B 1 28 ? 11.58085 -14.80240 -53.22932 1.000 17.39424 28 GLU B CA 1
ATOM 741 C C . GLU B 1 28 ? 11.19277 -13.37239 -53.58861 1.000 19.32598 28 GLU B C 1
ATOM 742 O O . GLU B 1 28 ? 11.34761 -12.46734 -52.76114 1.000 20.21331 28 GLU B O 1
ATOM 748 N N . GLN B 1 29 ? 10.64730 -13.14780 -54.78445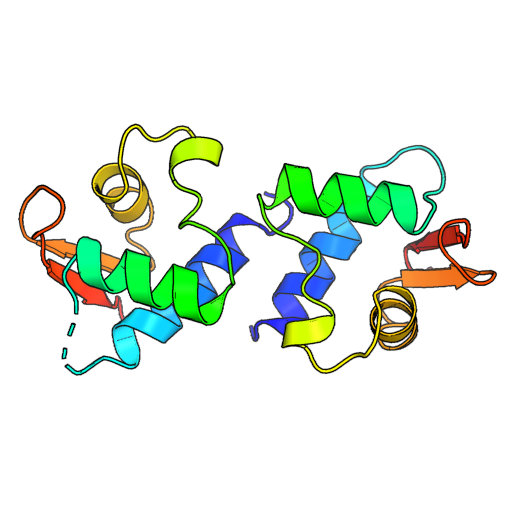 1.000 15.69870 29 GLN B N 1
ATOM 749 C CA . GLN B 1 29 ? 10.19067 -11.80343 -55.12584 1.000 17.01954 29 GLN B CA 1
ATOM 750 C C . GLN B 1 29 ? 8.95792 -11.41655 -54.31290 1.000 15.87388 29 GLN B C 1
ATOM 751 O O . GLN B 1 29 ? 8.88057 -10.30473 -53.77715 1.000 17.32941 29 GLN B O 1
ATOM 757 N N . LEU B 1 30 ? 7.97727 -12.31836 -54.21471 1.000 16.71744 30 LEU B N 1
ATOM 758 C CA . LEU B 1 30 ? 6.80498 -12.03900 -53.38948 1.000 18.80593 30 LEU B CA 1
ATOM 759 C C . LEU B 1 30 ? 7.20497 -11.76540 -51.94671 1.000 19.32515 30 LEU B C 1
ATOM 760 O O . LEU B 1 30 ? 6.65900 -10.86033 -51.30197 1.000 17.49321 30 LEU B O 1
ATOM 765 N N . MET B 1 31 ? 8.16344 -12.53992 -51.43095 1.000 16.47832 31 MET B N 1
ATOM 766 C CA . MET B 1 31 ? 8.68807 -12.32768 -50.08591 1.000 12.15341 31 MET B CA 1
ATOM 767 C C . MET B 1 31 ? 9.20004 -10.90084 -49.93026 1.000 16.16220 31 MET B C 1
ATOM 768 O O . MET B 1 31 ? 8.88048 -10.20649 -48.95796 1.000 13.58013 31 MET B O 1
ATOM 773 N N . ARG B 1 32 ? 10.00841 -10.45335 -50.89343 1.000 15.25798 32 ARG B N 1
ATOM 774 C CA . ARG B 1 32 ? 10.57141 -9.10849 -50.85266 1.000 14.09063 32 ARG B CA 1
ATOM 775 C C . ARG B 1 32 ? 9.48596 -8.05320 -50.99855 1.000 14.23659 32 ARG B C 1
ATOM 776 O O . ARG B 1 32 ? 9.55485 -6.98905 -50.37150 1.000 15.72883 32 ARG B O 1
ATOM 784 N N . ASP B 1 33 ? 8.48555 -8.32607 -51.83746 1.000 13.52422 33 ASP B N 1
ATOM 785 C CA . ASP B 1 33 ? 7.39767 -7.37629 -52.03820 1.000 16.47433 33 ASP B CA 1
ATOM 786 C C . ASP B 1 33 ? 6.57712 -7.20982 -50.76562 1.000 18.39728 33 ASP B C 1
ATOM 787 O O . ASP B 1 33 ? 6.21366 -6.08764 -50.39236 1.000 18.45961 33 ASP B O 1
ATOM 792 N N . TYR B 1 34 ? 6.29100 -8.31570 -50.07961 1.000 19.90772 34 TYR B N 1
ATOM 793 C CA . TYR B 1 34 ? 5.51957 -8.24168 -48.84425 1.000 18.02858 34 TYR B CA 1
ATOM 794 C C . TYR B 1 34 ? 6.29121 -7.50064 -47.76061 1.000 17.69600 34 TYR B C 1
ATOM 795 O O . TYR B 1 34 ? 5.72012 -6.67360 -47.03916 1.000 15.59673 34 TYR B O 1
ATOM 804 N N . ARG B 1 35 ? 7.59167 -7.78121 -47.64051 1.000 19.36206 35 ARG B N 1
ATOM 805 C CA . ARG B 1 35 ? 8.41065 -7.15036 -46.60929 1.000 22.38627 35 ARG B CA 1
ATOM 806 C C . ARG B 1 35 ? 8.46316 -5.63722 -46.79799 1.000 24.67562 35 ARG B C 1
ATOM 807 O O . ARG B 1 35 ? 8.42232 -4.87922 -45.82175 1.000 23.53102 35 ARG B O 1
ATOM 815 N N . SER B 1 36 ? 8.53980 -5.17501 -48.04632 1.000 18.76321 36 SER B N 1
ATOM 816 C CA . SER B 1 36 ? 8.55345 -3.73595 -48.28757 1.000 22.82538 36 SER B CA 1
ATOM 817 C C . SER B 1 36 ? 7.16738 -3.12449 -48.12532 1.000 24.18366 36 SER B C 1
ATOM 818 O O . SER B 1 36 ? 7.02200 -2.07173 -47.49324 1.000 25.09838 36 SER B O 1
ATOM 821 N N . ALA B 1 37 ? 6.13982 -3.77172 -48.68173 1.000 17.42634 37 ALA B N 1
ATOM 822 C CA . ALA B 1 37 ? 4.80226 -3.18943 -48.66441 1.000 18.99388 37 ALA B CA 1
ATOM 823 C C . ALA B 1 37 ? 4.19747 -3.19245 -47.26676 1.000 27.83180 37 ALA B C 1
ATOM 824 O O . ALA B 1 37 ? 3.44448 -2.27644 -46.91869 1.000 24.92876 37 ALA B O 1
ATOM 826 N N . ALA B 1 38 ? 4.50780 -4.20174 -46.45437 1.000 21.48974 38 ALA B N 1
ATOM 827 C CA . ALA B 1 38 ? 3.96056 -4.27889 -45.10833 1.000 23.91693 38 ALA B CA 1
ATOM 828 C C . ALA B 1 38 ? 4.93044 -3.80756 -44.03370 1.000 23.94156 38 ALA B C 1
ATOM 829 O O . ALA B 1 38 ? 4.49552 -3.52281 -42.91243 1.000 27.78041 38 ALA B O 1
ATOM 831 N N . GLY B 1 39 ? 6.21883 -3.69926 -44.34627 1.000 28.18176 39 GLY B N 1
ATOM 832 C CA . GLY B 1 39 ? 7.20252 -3.37926 -43.33451 1.000 30.76519 39 GLY B CA 1
ATOM 833 C C . GLY B 1 39 ? 7.56887 -4.53277 -42.43228 1.000 25.85683 39 GLY B C 1
ATOM 834 O O . GLY B 1 39 ? 8.20336 -4.31120 -41.39471 1.000 32.30579 39 GLY B O 1
ATOM 835 N N . CYS B 1 40 ? 7.19202 -5.75665 -42.79630 1.000 23.61312 40 CYS B N 1
ATOM 836 C CA . CYS B 1 40 ? 7.41019 -6.92528 -41.95686 1.000 27.32758 40 CYS B CA 1
ATOM 837 C C . CYS B 1 40 ? 7.33846 -8.17606 -42.82234 1.000 20.20172 40 CYS B C 1
ATOM 838 O O . CYS B 1 40 ? 6.63502 -8.20839 -43.83598 1.000 21.19927 40 CYS B O 1
ATOM 841 N N . THR B 1 41 ? 8.07461 -9.20234 -42.40339 1.000 21.71391 41 THR B N 1
ATOM 842 C CA . THR B 1 41 ? 8.17219 -10.43554 -43.17380 1.000 19.46533 41 THR B CA 1
ATOM 843 C C . THR B 1 41 ? 6.80869 -11.10611 -43.29320 1.000 21.00151 41 THR B C 1
ATOM 844 O O . THR B 1 41 ? 5.99358 -11.05522 -42.36844 1.000 22.10946 41 THR B O 1
ATOM 848 N N . LEU B 1 42 ? 6.55344 -11.70988 -44.46155 1.000 18.02168 42 LEU B N 1
ATOM 849 C CA . LEU B 1 42 ? 5.39759 -12.56903 -44.69316 1.000 17.67634 42 LEU B CA 1
ATOM 850 C C . LEU B 1 42 ? 5.22266 -13.48283 -43.48571 1.000 14.27736 42 LEU B C 1
ATOM 851 O O . LEU B 1 42 ? 6.12344 -14.26516 -43.16352 1.000 16.25459 42 LEU B O 1
ATOM 856 N N . PRO B 1 43 ? 4.08658 -13.40418 -42.78404 1.000 15.87983 43 PRO B N 1
ATOM 857 C CA . PRO B 1 43 ? 3.94992 -14.02361 -41.45690 1.000 18.54527 43 PRO B CA 1
ATOM 858 C C . PRO B 1 43 ? 3.60210 -15.51344 -41.47419 1.000 20.50515 43 PRO B C 1
ATOM 859 O O . PRO B 1 43 ? 2.70532 -15.96875 -40.76027 1.000 13.99258 43 PRO B O 1
ATOM 863 N N . TYR B 1 44 ? 4.34005 -16.28677 -42.27589 1.000 12.14735 44 TYR B N 1
ATOM 864 C CA . TYR B 1 44 ? 4.08288 -17.72201 -42.35385 1.000 13.69899 44 TYR B CA 1
ATOM 865 C C . TYR B 1 44 ? 4.29550 -18.40547 -41.00472 1.000 18.03237 44 TYR B C 1
ATOM 866 O O . TYR B 1 44 ? 3.57208 -19.34707 -40.65807 1.000 14.19255 44 TYR B O 1
ATOM 875 N N . SER B 1 45 ? 5.27175 -17.93927 -40.22227 1.000 12.73015 45 SER B N 1
ATOM 876 C CA . SER B 1 45 ? 5.55570 -18.58709 -38.94603 1.000 15.50869 45 SER B CA 1
ATOM 877 C C . SER B 1 45 ? 4.48672 -18.26023 -37.90977 1.000 17.33588 45 SER B C 1
ATOM 878 O O . SER B 1 45 ? 4.01797 -19.15147 -37.19007 1.000 17.78578 45 SER B O 1
ATOM 881 N N . LYS B 1 46 ? 4.08548 -16.98822 -37.82317 1.000 16.95213 46 LYS B N 1
ATOM 882 C CA . LYS B 1 46 ? 2.98866 -16.61155 -36.93769 1.000 20.85374 46 LYS B CA 1
ATOM 883 C C . LYS B 1 46 ? 1.71947 -17.38697 -37.26790 1.000 18.82774 46 LYS B C 1
ATOM 884 O O . LYS B 1 46 ? 0.94412 -17.72625 -36.36729 1.000 18.61525 46 LYS B O 1
ATOM 890 N N . LEU B 1 47 ? 1.50597 -17.70205 -38.54209 1.000 13.01987 47 LEU B N 1
ATOM 891 C CA . LEU B 1 47 ? 0.34157 -18.46903 -38.95746 1.000 15.34663 47 LEU B CA 1
ATOM 892 C C . LEU B 1 47 ? 0.53491 -19.97677 -38.81457 1.0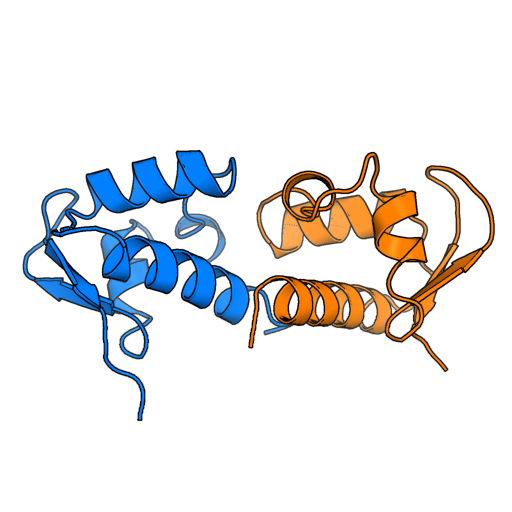00 13.54000 47 LEU B C 1
ATOM 893 O O . LEU B 1 47 ? -0.37589 -20.73559 -39.16473 1.000 17.48308 47 LEU B O 1
ATOM 898 N N . GLY B 1 48 ? 1.68386 -20.42581 -38.31352 1.000 17.34297 48 GLY B N 1
ATOM 899 C CA . GLY B 1 48 ? 1.88469 -21.81250 -37.94180 1.000 14.70115 48 GLY B CA 1
ATOM 900 C C . GLY B 1 48 ? 2.70566 -22.67403 -38.88724 1.000 13.98252 48 GLY B C 1
ATOM 901 O O . GLY B 1 48 ? 2.81824 -23.88210 -38.64338 1.000 11.02223 48 GLY B O 1
ATOM 902 N N . PHE B 1 49 ? 3.29330 -22.10738 -39.93985 1.000 13.80689 49 PHE B N 1
ATOM 903 C CA . PHE B 1 49 ? 3.94091 -22.89181 -40.98265 1.000 10.45336 49 PHE B CA 1
ATOM 904 C C . PHE B 1 49 ? 5.45992 -22.80898 -40.86971 1.000 12.22382 49 PHE B C 1
ATOM 905 O O . PHE B 1 49 ? 6.00929 -21.84125 -40.33457 1.000 13.73997 49 PHE B O 1
ATOM 913 N N . LYS B 1 50 ? 6.13992 -23.84400 -41.37720 1.000 13.91303 50 LYS B N 1
ATOM 914 C CA . LYS B 1 50 ? 7.58667 -23.94291 -41.20332 1.000 13.28099 50 LYS B CA 1
ATOM 915 C C . LYS B 1 50 ? 8.36428 -23.05650 -42.16749 1.000 17.41852 50 LYS B C 1
ATOM 916 O O . LYS B 1 50 ? 9.52212 -22.72616 -41.88441 1.000 14.48516 50 LYS B O 1
ATOM 922 N N . ASP B 1 51 ? 7.76493 -22.67454 -43.29279 1.000 14.95107 51 ASP B N 1
ATOM 923 C CA . ASP B 1 51 ? 8.42255 -21.81445 -44.26810 1.000 19.89810 51 ASP B CA 1
ATOM 924 C C . ASP B 1 51 ? 7.35936 -21.13989 -45.12451 1.000 17.37317 51 ASP B C 1
ATOM 925 O O . ASP B 1 51 ? 6.16733 -21.44615 -45.02957 1.000 15.72684 51 ASP B O 1
ATOM 930 N N . ALA B 1 52 ? 7.81245 -20.19570 -45.95399 1.000 12.34375 52 ALA B N 1
ATOM 931 C CA . ALA B 1 52 ? 6.89051 -19.43525 -46.79119 1.000 11.68154 52 ALA B CA 1
ATOM 932 C C . ALA B 1 52 ? 6.15218 -20.33677 -47.77337 1.000 11.26466 52 ALA B C 1
ATOM 933 O O . ALA B 1 52 ? 4.94152 -20.18315 -47.97481 1.000 13.73479 52 ALA B O 1
ATOM 935 N N . GLU B 1 53 ? 6.86045 -21.28678 -48.39248 1.000 13.05706 53 GLU B N 1
ATOM 936 C CA . GLU B 1 53 ? 6.22301 -22.14373 -49.38967 1.000 14.39552 53 GLU B CA 1
ATOM 937 C C . GLU B 1 53 ? 5.10582 -22.97718 -48.77677 1.000 16.65687 53 GLU B C 1
ATOM 938 O O . GLU B 1 53 ? 4.07423 -23.20830 -49.41862 1.000 11.86008 53 GLU B O 1
ATOM 944 N N . SER B 1 54 ? 5.29035 -23.44306 -47.53836 1.000 14.60811 54 SER B N 1
ATOM 945 C CA . SER B 1 54 ? 4.25544 -24.25195 -46.90324 1.000 15.47773 54 SER B CA 1
ATOM 946 C C . SER B 1 54 ? 2.98589 -23.43903 -46.69336 1.000 12.74446 54 SER B C 1
ATOM 947 O O . SER B 1 54 ? 1.88094 -23.90627 -46.98855 1.000 14.16772 54 SER B O 1
ATOM 950 N N . PHE B 1 55 ? 3.12467 -22.21262 -46.18624 1.000 11.41528 55 PHE B N 1
ATOM 951 C CA . PHE B 1 55 ? 1.95538 -21.35431 -46.03401 1.000 11.70487 55 PHE B CA 1
ATOM 952 C C . PHE B 1 55 ? 1.28112 -21.09615 -47.37724 1.000 14.68605 55 PHE B C 1
ATOM 953 O O . PHE B 1 55 ? 0.05180 -21.17171 -47.48786 1.000 16.79877 55 PHE B O 1
ATOM 961 N N . LEU B 1 56 ? 2.07137 -20.79860 -48.41262 1.000 15.81256 56 LEU B N 1
ATOM 962 C CA . LEU B 1 56 ? 1.49459 -20.46666 -49.71015 1.000 17.13162 56 LEU B CA 1
ATOM 963 C C . LEU B 1 56 ? 0.79650 -21.66553 -50.34008 1.000 15.71550 56 LEU B C 1
ATOM 964 O O . LEU B 1 56 ? -0.20075 -21.49429 -51.05026 1.000 18.99597 56 LEU B O 1
ATOM 969 N N . ARG B 1 57 ? 1.29235 -22.87956 -50.08794 1.000 17.34878 57 ARG B N 1
ATOM 970 C CA . ARG B 1 57 ? 0.61136 -24.08052 -50.55578 1.000 17.33205 57 ARG B CA 1
ATOM 971 C C . ARG B 1 57 ? -0.64841 -24.38426 -49.75791 1.000 22.32116 57 ARG B C 1
ATOM 972 O O . ARG B 1 57 ? -1.46520 -25.19800 -50.20357 1.000 16.58528 57 ARG B O 1
ATOM 980 N N . SER B 1 58 ? -0.82759 -23.75228 -48.60065 1.000 16.90240 58 SER B N 1
ATOM 981 C CA . SER B 1 58 ? -2.00804 -23.97197 -47.77844 1.000 20.81209 58 SER B CA 1
ATOM 982 C C . SER B 1 58 ? -3.18484 -23.09184 -48.17266 1.000 19.37897 58 SER B C 1
ATOM 983 O O . SER B 1 58 ? -4.28698 -23.28968 -47.64859 1.000 20.81123 58 SER B O 1
ATOM 986 N N . ILE B 1 59 ? -2.99309 -22.14607 -49.08697 1.000 14.22741 59 ILE B N 1
ATOM 987 C CA . ILE B 1 59 ? -4.07979 -21.25494 -49.48696 1.000 15.55982 59 ILE B CA 1
ATOM 988 C C . ILE B 1 59 ? -4.32978 -21.35185 -50.99128 1.000 19.67125 59 ILE B C 1
ATOM 989 O O . ILE B 1 59 ? -4.15947 -20.36120 -51.71932 1.000 18.76863 59 ILE B O 1
ATOM 994 N N . PRO B 1 60 ? -4.77373 -22.50902 -51.49845 1.000 19.88787 60 PRO B N 1
ATOM 995 C CA . PRO B 1 60 ? -5.05347 -22.61427 -52.93910 1.000 22.90296 60 PRO B CA 1
ATOM 996 C C . PRO B 1 60 ? -6.22395 -21.76107 -53.39982 1.000 24.75683 60 PRO B C 1
ATOM 997 O O . PRO B 1 60 ? -6.36189 -21.53893 -54.60896 1.000 25.76260 60 PRO B O 1
ATOM 1001 N N . ASP B 1 61 ? -7.06844 -21.27385 -52.48781 1.000 22.22455 61 ASP B N 1
ATOM 1002 C CA . ASP B 1 61 ? -8.13387 -20.35475 -52.87681 1.000 26.67166 61 ASP B CA 1
ATOM 1003 C C . ASP B 1 61 ? -7.61754 -18.96577 -53.22692 1.000 29.80632 61 ASP B C 1
ATOM 1004 O O . ASP B 1 61 ? -8.41066 -18.11860 -53.64945 1.000 23.85729 61 ASP B O 1
ATOM 1009 N N . THR B 1 62 ? -6.32051 -18.71570 -53.07002 1.000 20.28275 62 THR B N 1
ATOM 1010 C CA . THR B 1 62 ? -5.73239 -17.39678 -53.26566 1.000 20.25346 62 THR B CA 1
ATOM 1011 C C . THR B 1 62 ? -4.59215 -17.40630 -54.26916 1.000 19.90791 62 THR B C 1
ATOM 1012 O O . THR B 1 62 ? -4.53636 -16.53454 -55.14363 1.000 20.79106 62 THR B O 1
ATOM 1016 N N . VAL B 1 63 ? -3.67109 -18.36558 -54.16863 1.000 19.41693 63 VAL B N 1
ATOM 1017 C CA . VAL B 1 63 ? -2.51767 -18.43623 -55.05547 1.000 16.33682 63 VAL B CA 1
ATOM 1018 C C . VAL B 1 63 ? -2.27649 -19.88846 -55.44121 1.000 18.62355 63 VAL B C 1
ATOM 1019 O O . VAL B 1 63 ? -2.81139 -20.81907 -54.83562 1.000 24.26659 63 VAL B O 1
ATOM 1023 N N . THR B 1 64 ? -1.44297 -20.06677 -56.46056 1.000 13.91077 64 THR B N 1
ATOM 1024 C CA . THR B 1 64 ? -0.99497 -21.37653 -56.90669 1.000 20.26003 64 THR B CA 1
ATOM 1025 C C . THR B 1 64 ? 0.52587 -21.39358 -56.89695 1.000 18.32947 64 THR B C 1
ATOM 1026 O O . THR B 1 64 ? 1.16284 -20.45691 -57.39152 1.000 18.73418 64 THR B O 1
ATOM 1030 N N . VAL B 1 65 ? 1.10290 -22.44923 -56.33034 1.000 15.80761 65 VAL B N 1
ATOM 1031 C CA . VAL B 1 65 ? 2.54918 -22.61124 -56.23845 1.000 16.28719 65 VAL B CA 1
ATOM 1032 C C . VAL B 1 65 ? 2.97560 -23.67050 -57.24421 1.000 21.10910 65 VAL B C 1
ATOM 1033 O O . VAL B 1 65 ? 2.44159 -24.78635 -57.24072 1.000 19.01592 65 VAL B O 1
ATOM 1037 N N . THR B 1 66 ? 3.94091 -23.32715 -58.09583 1.000 17.46916 66 THR B N 1
ATOM 1038 C CA . THR B 1 66 ? 4.48387 -24.24599 -59.09132 1.000 16.78716 66 THR B CA 1
ATOM 1039 C C . THR B 1 66 ? 5.98986 -24.34395 -58.90071 1.000 21.74870 66 THR B C 1
ATOM 1040 O O . THR B 1 66 ? 6.70125 -23.34178 -59.02918 1.000 24.31369 66 THR B O 1
ATOM 1044 N N . GLY B 1 67 ? 6.47153 -25.54727 -58.61037 1.000 20.07297 67 GLY B N 1
ATOM 1045 C CA . GLY B 1 67 ? 7.86861 -25.74108 -58.28171 1.000 24.15260 67 GLY B CA 1
ATOM 1046 C C . GLY B 1 67 ? 8.09661 -25.70383 -56.78531 1.000 26.49505 67 GLY B C 1
ATOM 1047 O O . GLY B 1 67 ? 7.16402 -25.65147 -55.97905 1.000 26.22423 67 GLY B O 1
ATOM 1048 N N . HIS B 1 68 ? 9.37419 -25.72346 -56.40946 1.000 24.01265 68 HIS B N 1
ATOM 1049 C CA . HIS B 1 68 ? 9.77174 -25.72758 -55.00938 1.000 27.55691 68 HIS B CA 1
ATOM 1050 C C . HIS B 1 68 ? 10.89511 -24.72826 -54.77995 1.000 23.63546 68 HIS B C 1
ATOM 1051 O O . HIS B 1 68 ? 11.69196 -24.44499 -55.67899 1.000 20.97800 68 HIS B O 1
ATOM 1058 N N . GLY B 1 69 ? 10.95486 -24.20531 -53.56042 1.000 18.44575 69 GLY B N 1
ATOM 1059 C CA . GLY B 1 69 ? 12.04177 -23.33138 -53.16293 1.000 23.21010 69 GLY B CA 1
ATOM 1060 C C . GLY B 1 69 ? 11.78517 -21.86680 -53.45551 1.000 21.98922 69 GLY B C 1
ATOM 1061 O O . GLY B 1 69 ? 10.67934 -21.43554 -53.79788 1.000 25.34479 69 GLY B O 1
ATOM 1062 N N . GLN B 1 70 ? 12.86218 -21.08669 -53.31310 1.000 21.28928 70 GLN B N 1
ATOM 1063 C CA . GLN B 1 70 ? 12.79444 -19.64180 -53.52058 1.000 22.29336 70 GLN B CA 1
ATOM 1064 C C . GLN B 1 70 ? 12.33632 -19.27927 -54.92663 1.000 24.27323 70 GLN B C 1
ATOM 1065 O O . GLN B 1 70 ? 11.67849 -18.24970 -55.11407 1.000 21.33786 70 GLN B O 1
ATOM 1071 N N . MET B 1 71 ? 12.67441 -20.09539 -55.92306 1.000 16.33758 71 MET B N 1
ATOM 1072 C CA . MET B 1 71 ? 12.36752 -19.78640 -57.31205 1.000 21.27796 71 MET B CA 1
ATOM 1073 C C . MET B 1 71 ? 11.07149 -20.42850 -57.79221 1.000 23.53718 71 MET B C 1
ATOM 1074 O O . MET B 1 71 ? 10.79989 -20.41868 -58.99755 1.000 21.86694 71 MET B O 1
ATOM 1079 N N . ALA B 1 72 ? 10.26954 -20.98352 -56.88737 1.000 21.00915 72 ALA B N 1
ATOM 1080 C CA . ALA B 1 72 ? 8.95082 -21.46686 -57.26844 1.000 22.00925 72 ALA B CA 1
ATOM 1081 C C . ALA B 1 72 ? 8.07106 -20.30329 -57.71093 1.000 22.22276 72 ALA B C 1
ATOM 1082 O O . ALA B 1 72 ? 8.16528 -19.19124 -57.18453 1.000 16.77264 72 ALA B O 1
ATOM 1084 N N . TRP B 1 73 ? 7.21298 -20.56847 -58.69474 1.000 19.91152 73 TRP B N 1
ATOM 1085 C CA . TRP B 1 73 ? 6.29779 -19.55472 -59.20188 1.000 18.41491 73 TRP B CA 1
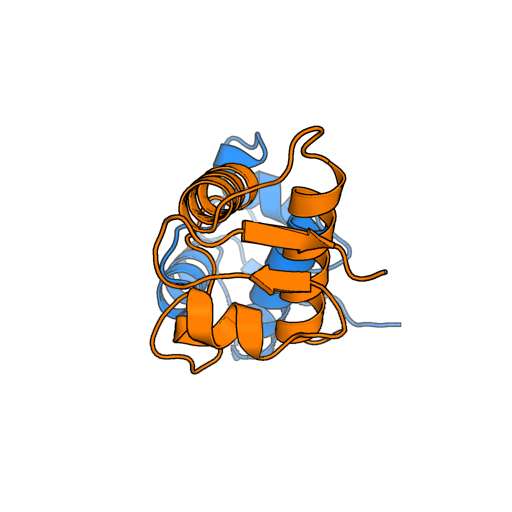ATOM 1086 C C . TRP B 1 73 ? 5.08560 -19.41555 -58.28876 1.000 23.71658 73 TRP B C 1
ATOM 1087 O O . TRP B 1 73 ? 4.56415 -20.40730 -57.77205 1.000 19.75943 73 TRP B O 1
ATOM 1098 N N . ILE B 1 74 ? 4.62209 -18.17876 -58.11805 1.000 15.58401 74 ILE B N 1
ATOM 1099 C CA . ILE B 1 74 ? 3.39327 -17.86946 -57.38795 1.000 17.98462 74 ILE B CA 1
ATOM 1100 C C . ILE B 1 74 ? 2.46985 -17.11563 -58.33530 1.000 21.02382 74 ILE B C 1
ATOM 1101 O O . ILE B 1 74 ? 2.81399 -16.02427 -58.80418 1.000 21.54312 74 ILE B O 1
ATOM 1106 N N . THR B 1 75 ? 1.30336 -17.69021 -58.61703 1.000 16.72886 75 THR B N 1
ATOM 1107 C CA . THR B 1 75 ? 0.34867 -17.08661 -59.53475 1.000 20.78871 75 THR B CA 1
ATOM 1108 C C . THR B 1 75 ? -1.01256 -16.98921 -58.86207 1.000 23.07077 75 THR B C 1
ATOM 1109 O O . THR B 1 75 ? -1.36250 -17.81066 -58.01007 1.000 18.98762 75 THR B O 1
ATOM 1113 N N . ALA B 1 76 ? -1.77623 -15.97243 -59.25248 1.000 19.73427 76 ALA B N 1
ATOM 1114 C CA . ALA B 1 76 ? -3.08201 -15.74659 -58.65156 1.000 26.51028 76 ALA B CA 1
ATOM 1115 C C . ALA B 1 76 ? -4.05946 -16.84035 -59.06651 1.000 25.95756 76 ALA B C 1
ATOM 1116 O O . ALA B 1 76 ? -3.99099 -17.37776 -60.17492 1.000 26.04357 76 ALA B O 1
ATOM 1118 N N . VAL B 1 77 ? -4.97862 -17.16674 -58.15322 1.000 24.68404 77 VAL B N 1
ATOM 1119 C CA . VAL B 1 77 ? -5.92905 -18.24505 -58.39618 1.000 35.51608 77 VAL B CA 1
ATOM 1120 C C . VAL B 1 77 ? -6.83000 -17.88119 -59.56862 1.000 46.21163 77 VAL B C 1
ATOM 1121 O O . VAL B 1 77 ? -7.29478 -16.73964 -59.69191 1.000 42.32793 77 VAL B O 1
ATOM 1125 N N . ALA B 1 78 ? -7.07421 -18.85774 -60.44063 1.000 47.34277 78 ALA B N 1
ATOM 1126 C CA . ALA B 1 78 ? -7.87416 -18.65906 -61.64761 1.000 47.82390 78 ALA B CA 1
ATOM 1127 C C . ALA B 1 78 ? -9.24929 -18.06707 -61.34602 1.000 53.82322 78 ALA B C 1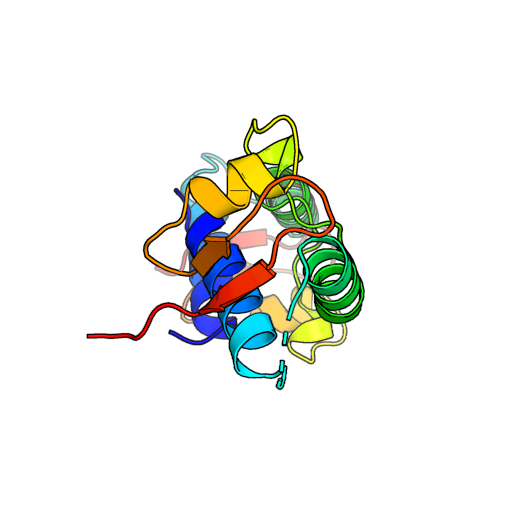
ATOM 1128 O O . ALA B 1 78 ? -9.56161 -16.95387 -61.77250 1.000 57.36061 78 ALA B O 1
#

Radius of gyration: 16.68 Å; Cα contacts (8 Å, |Δi|>4): 219; chains: 2; bounding box: 34×39×45 Å